Protein AF-A0A5E5P299-F1 (afdb_monomer)

Nearest PDB structures (foldseek):
  8to5-assembly1_c  TM=5.633E-01  e=2.540E+00  Synechocystis sp. PCC 6803

Organism: NCBI:txid93218

Structure (mmCIF, N/CA/C/O backbone):
data_AF-A0A5E5P299-F1
#
_entry.id   AF-A0A5E5P299-F1
#
loop_
_atom_site.group_PDB
_atom_site.id
_atom_site.type_symbol
_atom_site.label_atom_id
_atom_site.label_alt_id
_atom_site.label_comp_id
_atom_site.label_asym_id
_atom_site.label_entity_id
_atom_site.label_seq_id
_atom_site.pdbx_PDB_ins_code
_atom_site.Cartn_x
_atom_site.Cartn_y
_atom_site.Cartn_z
_atom_site.occupancy
_atom_site.B_iso_or_equiv
_atom_site.auth_seq_id
_atom_site.auth_comp_id
_atom_site.auth_asym_id
_atom_site.auth_atom_id
_atom_site.pdbx_PDB_model_num
ATOM 1 N N . MET A 1 1 ? 22.725 -7.777 -23.106 1.00 45.66 1 MET A N 1
ATOM 2 C CA . MET A 1 1 ? 21.545 -7.827 -22.209 1.00 45.66 1 MET A CA 1
ATOM 3 C C . MET A 1 1 ? 21.023 -6.414 -22.007 1.00 45.66 1 MET A C 1
ATOM 5 O O . MET A 1 1 ? 21.744 -5.572 -21.484 1.00 45.66 1 MET A O 1
ATOM 9 N N . THR A 1 2 ? 19.826 -6.121 -22.503 1.00 46.69 2 THR A N 1
ATOM 10 C CA . THR A 1 2 ? 19.255 -4.770 -22.558 1.00 46.69 2 THR A CA 1
ATOM 11 C C . THR A 1 2 ? 19.025 -4.230 -21.143 1.00 46.69 2 THR A C 1
ATOM 13 O O . THR A 1 2 ? 18.172 -4.717 -20.404 1.00 46.69 2 THR A O 1
ATOM 16 N N . ARG A 1 3 ? 19.836 -3.234 -20.756 1.00 59.69 3 ARG A N 1
ATOM 17 C CA . ARG A 1 3 ? 19.876 -2.547 -19.447 1.00 59.69 3 ARG A CA 1
ATOM 18 C C . ARG A 1 3 ? 18.677 -1.612 -19.215 1.00 59.69 3 ARG A C 1
ATOM 20 O O . ARG A 1 3 ? 18.787 -0.631 -18.485 1.00 59.69 3 ARG A O 1
ATOM 27 N N . THR A 1 4 ? 17.548 -1.856 -19.869 1.00 58.94 4 THR A N 1
ATOM 28 C CA . THR A 1 4 ? 16.440 -0.906 -19.880 1.00 58.94 4 THR A CA 1
ATOM 29 C C . THR A 1 4 ? 15.732 -0.941 -18.524 1.00 58.94 4 THR A C 1
ATOM 31 O O . THR A 1 4 ? 15.287 -2.016 -18.103 1.00 58.94 4 THR A O 1
ATOM 34 N N . PRO A 1 5 ? 15.636 0.191 -17.803 1.00 66.12 5 PRO A N 1
ATOM 35 C CA . PRO A 1 5 ? 14.905 0.234 -16.548 1.00 66.12 5 PRO A CA 1
ATOM 36 C C . PRO A 1 5 ? 13.451 -0.175 -16.785 1.00 66.12 5 PRO A C 1
ATOM 38 O O . PRO A 1 5 ? 12.801 0.288 -17.723 1.00 66.12 5 PRO A O 1
ATOM 41 N N . LYS A 1 6 ? 12.942 -1.072 -15.937 1.00 75.56 6 LYS A N 1
ATOM 42 C CA . LYS A 1 6 ? 11.558 -1.543 -16.028 1.00 75.56 6 LYS A CA 1
ATOM 43 C C . LYS A 1 6 ? 10.673 -0.637 -15.191 1.00 75.56 6 LYS A C 1
ATOM 45 O O . LYS A 1 6 ? 10.904 -0.470 -13.994 1.00 75.56 6 LYS A O 1
ATOM 50 N N . THR A 1 7 ? 9.640 -0.084 -15.810 1.00 84.25 7 THR A N 1
ATOM 51 C CA . THR A 1 7 ? 8.607 0.658 -15.089 1.00 84.25 7 THR A CA 1
ATOM 52 C C . THR A 1 7 ? 7.673 -0.329 -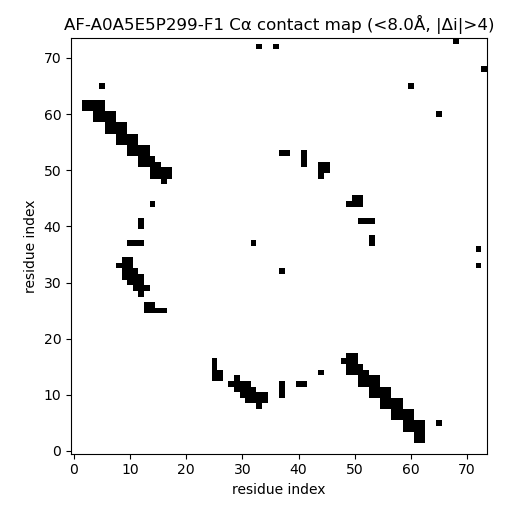14.399 1.00 84.25 7 THR A C 1
ATOM 54 O O . THR A 1 7 ? 7.163 -1.254 -15.031 1.00 84.25 7 THR A O 1
ATOM 57 N N . ARG A 1 8 ? 7.455 -0.161 -13.093 1.00 85.25 8 ARG A N 1
ATOM 58 C CA . ARG A 1 8 ? 6.558 -1.019 -12.314 1.00 85.25 8 ARG A CA 1
ATOM 59 C C . ARG A 1 8 ? 5.802 -0.207 -11.274 1.00 85.25 8 ARG A C 1
ATOM 61 O O . ARG A 1 8 ? 6.386 0.620 -10.581 1.00 85.25 8 ARG A O 1
ATOM 68 N N . THR A 1 9 ? 4.515 -0.495 -11.123 1.00 90.75 9 THR A N 1
ATOM 69 C CA . THR A 1 9 ? 3.715 0.055 -10.027 1.00 90.75 9 THR A CA 1
ATOM 70 C C . THR A 1 9 ? 3.969 -0.749 -8.757 1.00 90.75 9 THR A C 1
ATOM 72 O O . THR A 1 9 ? 3.734 -1.960 -8.710 1.00 90.75 9 THR A O 1
ATOM 75 N N . LEU A 1 10 ? 4.456 -0.073 -7.722 1.00 90.56 10 LEU A N 1
ATOM 76 C CA . LEU A 1 10 ? 4.614 -0.611 -6.375 1.00 90.56 10 LEU A CA 1
ATOM 77 C C . LEU A 1 10 ? 3.718 0.158 -5.407 1.00 90.56 10 LEU A C 1
ATOM 79 O O . LEU A 1 10 ? 3.197 1.219 -5.735 1.00 90.56 10 LEU A O 1
ATOM 83 N N . TYR A 1 11 ? 3.519 -0.390 -4.214 1.00 90.75 11 TYR A N 1
ATOM 84 C CA . TYR A 1 11 ? 2.588 0.155 -3.237 1.00 90.75 11 TYR A CA 1
ATOM 85 C C . TYR A 1 11 ? 3.289 0.381 -1.906 1.00 90.75 11 TYR A C 1
ATOM 87 O O . TYR A 1 11 ? 3.994 -0.500 -1.410 1.00 90.75 11 TYR A O 1
ATOM 95 N N . SER A 1 12 ? 3.057 1.552 -1.327 1.00 87.19 1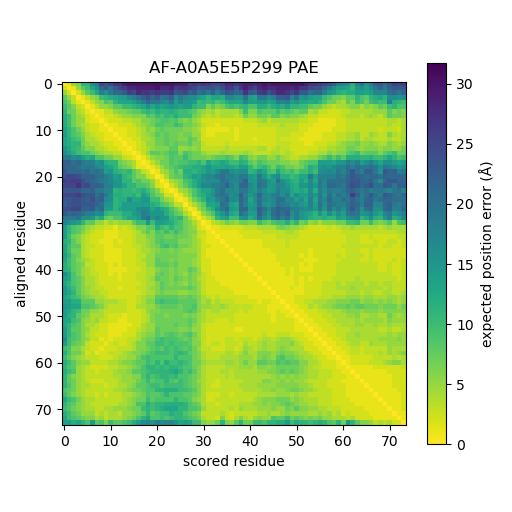2 SER A N 1
ATOM 96 C CA . SER A 1 12 ? 3.343 1.854 0.070 1.00 87.19 12 SER A CA 1
ATOM 97 C C . SER A 1 12 ? 2.088 1.592 0.902 1.00 87.19 12 SER A C 1
ATOM 99 O O . SER A 1 12 ? 0.981 1.960 0.500 1.00 87.19 12 SER A O 1
ATOM 101 N N . VAL A 1 13 ? 2.249 0.929 2.047 1.00 85.88 13 VAL A N 1
ATOM 102 C CA . VAL A 1 13 ? 1.157 0.673 2.994 1.00 85.88 13 VAL A CA 1
ATOM 103 C C . VAL A 1 13 ? 1.233 1.725 4.091 1.00 85.88 13 VAL A C 1
ATOM 105 O O . VAL A 1 13 ? 2.202 1.755 4.845 1.00 85.88 13 VAL A O 1
ATOM 108 N N . ARG A 1 14 ? 0.211 2.573 4.177 1.00 84.38 14 ARG A N 1
ATOM 109 C CA . ARG A 1 14 ? 0.065 3.606 5.208 1.00 84.38 14 ARG A CA 1
ATOM 110 C C . ARG A 1 14 ? -1.043 3.179 6.154 1.00 84.38 14 ARG A C 1
ATOM 112 O O . ARG A 1 14 ? -2.073 2.701 5.681 1.00 84.38 14 ARG A O 1
ATOM 119 N N . TYR A 1 15 ? -0.839 3.316 7.457 1.00 82.88 15 TYR A N 1
ATOM 120 C CA . TYR A 1 15 ? -1.861 2.973 8.436 1.00 82.88 15 TYR A CA 1
ATOM 121 C C . TYR A 1 15 ? -2.066 4.098 9.439 1.00 82.88 15 TYR A C 1
ATOM 123 O O . TYR A 1 15 ? -1.155 4.874 9.708 1.00 82.88 15 TYR A O 1
ATOM 131 N N . TYR A 1 16 ? -3.274 4.162 9.977 1.00 78.31 16 TYR A N 1
ATOM 132 C CA . TYR A 1 16 ? -3.728 5.190 10.894 1.00 78.31 16 TYR A CA 1
ATOM 133 C C . TYR A 1 16 ? -4.439 4.512 12.064 1.00 78.31 16 TYR A C 1
ATOM 135 O O . TYR A 1 16 ? -5.074 3.464 11.909 1.00 78.31 16 TYR A O 1
ATOM 143 N N . ARG A 1 17 ? -4.295 5.090 13.255 1.00 75.06 17 ARG A N 1
ATOM 144 C CA . ARG A 1 17 ? -5.085 4.708 14.422 1.00 75.06 17 ARG A CA 1
ATOM 145 C C . ARG A 1 17 ? -6.352 5.558 14.421 1.00 75.06 17 ARG A C 1
ATOM 147 O O . ARG A 1 17 ? -6.285 6.744 14.109 1.00 75.06 17 ARG A O 1
ATOM 154 N N . THR A 1 18 ? -7.487 4.970 14.764 1.00 70.00 18 THR A N 1
ATOM 155 C CA . THR A 1 18 ? -8.762 5.687 14.852 1.00 70.00 18 THR A CA 1
ATOM 156 C C . THR A 1 18 ? -8.633 6.867 15.826 1.00 70.00 18 THR A C 1
ATOM 158 O O . THR A 1 18 ? -8.098 6.697 16.923 1.00 70.00 18 THR A O 1
ATOM 161 N N . GLY A 1 19 ? -9.062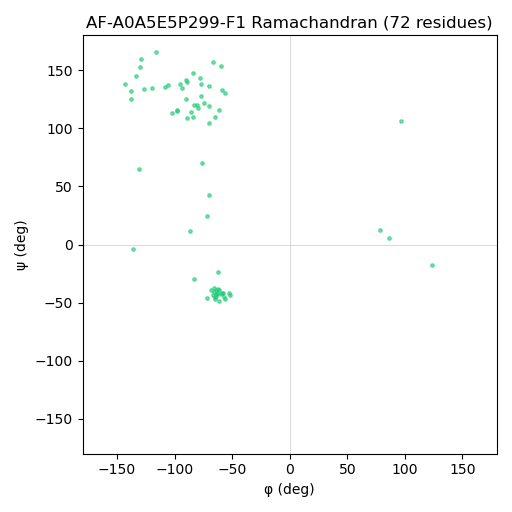 8.063 15.407 1.00 68.12 19 GLY A N 1
ATOM 162 C CA . GLY A 1 19 ? -8.954 9.303 16.192 1.00 68.12 19 GLY A CA 1
ATOM 163 C C . GLY A 1 19 ? -7.631 10.075 16.058 1.00 68.12 19 GLY A C 1
ATOM 164 O O . GLY A 1 19 ? -7.437 11.056 16.768 1.00 68.12 19 GLY A O 1
ATOM 165 N N . HIS A 1 20 ? -6.711 9.664 15.177 1.00 65.31 20 HIS A N 1
ATOM 166 C CA . HIS A 1 20 ? -5.494 10.437 14.893 1.00 65.31 20 HIS A CA 1
ATOM 167 C C . HIS A 1 20 ? -5.719 11.534 13.843 1.00 65.31 20 HIS A C 1
ATOM 169 O O . HIS A 1 20 ? -6.501 11.369 12.908 1.00 65.31 20 HIS A O 1
ATOM 175 N N . VAL A 1 21 ? -4.989 12.643 13.986 1.00 59.06 21 VAL A N 1
ATOM 176 C CA . VAL A 1 21 ? -5.092 13.818 13.111 1.00 59.06 21 VAL A CA 1
ATOM 177 C C . VAL A 1 21 ? -4.536 13.513 11.715 1.00 59.06 21 VAL A C 1
ATOM 179 O O . VAL A 1 21 ? -3.465 12.922 11.552 1.00 59.06 21 VAL A O 1
ATOM 182 N N . ILE A 1 22 ? -5.265 13.952 10.688 1.00 56.69 22 ILE A N 1
ATOM 183 C CA . ILE A 1 22 ? -4.836 13.892 9.288 1.00 56.69 22 ILE A CA 1
ATOM 184 C C . ILE A 1 22 ? -3.556 14.731 9.138 1.00 56.69 22 ILE A C 1
ATOM 186 O O . ILE A 1 22 ? -3.579 15.939 9.338 1.00 56.69 22 ILE A O 1
ATOM 190 N N . GLY A 1 23 ? -2.433 14.089 8.801 1.00 52.53 23 GLY A N 1
ATOM 191 C CA . GLY A 1 23 ? -1.125 14.742 8.629 1.00 52.53 23 GLY A CA 1
ATOM 192 C C . GLY A 1 23 ? -0.010 14.170 9.508 1.00 52.53 23 GLY A C 1
ATOM 193 O O . GLY A 1 23 ? 1.164 14.332 9.184 1.00 52.53 23 GLY A O 1
ATOM 194 N N . THR A 1 24 ? -0.341 13.428 10.570 1.00 51.81 24 THR A N 1
ATOM 195 C CA . THR A 1 24 ? 0.659 12.750 11.407 1.00 51.81 24 THR A CA 1
ATOM 196 C C . THR A 1 24 ? 0.999 11.385 10.803 1.00 51.81 24 THR A C 1
ATOM 198 O O . THR A 1 24 ? 0.153 10.496 10.705 1.00 51.81 24 THR A O 1
ATOM 201 N N . ALA A 1 25 ? 2.240 11.203 10.346 1.00 51.22 25 ALA A N 1
ATOM 202 C CA . ALA A 1 25 ? 2.686 9.935 9.777 1.00 51.22 25 ALA A CA 1
ATOM 203 C C . ALA A 1 25 ? 2.807 8.864 10.875 1.00 51.22 25 ALA A C 1
ATOM 205 O O . ALA A 1 25 ? 3.772 8.853 11.636 1.00 51.22 25 ALA A O 1
ATOM 206 N N . ILE A 1 26 ? 1.856 7.928 10.947 1.00 48.25 26 ILE A N 1
ATOM 207 C CA . ILE A 1 26 ? 1.977 6.765 11.833 1.00 48.25 26 ILE A CA 1
ATOM 208 C C . ILE A 1 26 ? 2.680 5.632 11.072 1.00 48.25 26 ILE A C 1
ATOM 210 O O . ILE A 1 26 ? 2.116 5.007 10.176 1.00 48.25 26 ILE A O 1
ATOM 214 N N . GLY A 1 27 ? 3.929 5.353 11.455 1.00 50.53 27 GLY A N 1
ATOM 215 C CA . GLY A 1 27 ? 4.672 4.160 11.038 1.00 50.53 27 GLY A CA 1
ATOM 216 C C . GLY A 1 27 ? 5.616 4.338 9.843 1.00 50.53 27 GLY A C 1
ATOM 217 O O . GLY A 1 27 ? 5.217 4.320 8.680 1.00 50.53 27 GLY A O 1
ATOM 218 N N . HIS A 1 28 ? 6.921 4.372 10.126 1.00 44.66 28 HIS A N 1
ATOM 219 C CA . HIS A 1 28 ? 8.013 4.358 9.145 1.00 44.66 28 HIS A CA 1
ATOM 220 C C . HIS A 1 28 ? 8.264 2.957 8.549 1.00 44.66 28 HIS A C 1
ATOM 222 O O . HIS A 1 28 ? 9.294 2.326 8.781 1.00 44.66 28 HIS A O 1
ATOM 228 N N . LYS A 1 29 ? 7.349 2.443 7.721 1.00 49.81 29 LYS A N 1
ATOM 229 C CA . LYS A 1 29 ? 7.684 1.353 6.782 1.00 49.81 29 LYS A CA 1
ATOM 230 C C . LYS A 1 29 ? 7.197 1.683 5.379 1.00 49.81 29 LYS A C 1
ATOM 232 O O . LYS A 1 29 ? 6.385 0.973 4.797 1.00 49.81 29 LYS A O 1
ATOM 237 N N . ALA A 1 30 ? 7.779 2.736 4.806 1.00 54.88 30 ALA A N 1
ATOM 238 C CA . ALA A 1 30 ? 7.639 3.127 3.402 1.00 54.88 30 ALA A CA 1
ATOM 239 C C . ALA A 1 30 ? 8.344 2.142 2.440 1.00 54.88 30 ALA A C 1
ATOM 241 O O . ALA A 1 30 ? 9.029 2.543 1.501 1.00 54.88 30 ALA A O 1
ATOM 242 N N . ARG A 1 31 ? 8.222 0.829 2.673 1.00 72.12 31 ARG A N 1
ATOM 243 C CA . ARG A 1 31 ? 8.743 -0.166 1.739 1.00 72.12 31 ARG A CA 1
ATOM 244 C C . ARG A 1 31 ? 7.747 -0.310 0.598 1.00 72.12 31 ARG A C 1
ATOM 246 O O . ARG A 1 31 ? 6.622 -0.759 0.802 1.00 72.12 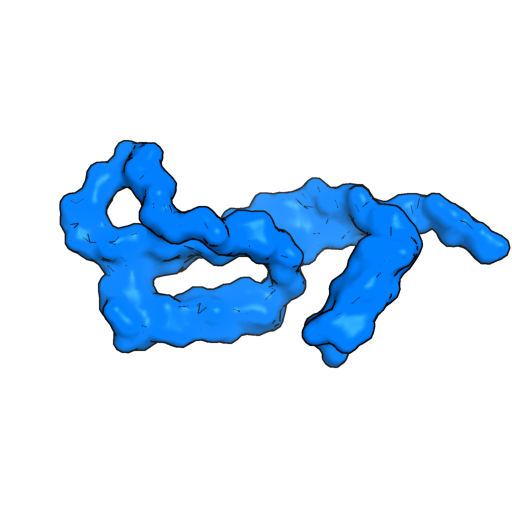31 ARG A O 1
ATOM 253 N N . LEU A 1 32 ? 8.197 0.029 -0.602 1.00 86.12 32 LEU A N 1
ATOM 254 C CA . LEU A 1 32 ? 7.457 -0.221 -1.829 1.00 86.12 32 LEU A CA 1
ATOM 255 C C . LEU A 1 32 ? 7.436 -1.722 -2.105 1.00 86.12 32 LEU A C 1
ATOM 257 O O . LEU A 1 32 ? 8.481 -2.357 -2.258 1.00 86.12 32 LEU A O 1
ATOM 261 N N . VAL A 1 33 ? 6.239 -2.297 -2.138 1.00 89.62 33 VAL A N 1
ATOM 262 C CA . VAL A 1 33 ? 6.039 -3.734 -2.343 1.00 89.62 33 VAL A CA 1
ATOM 263 C C . VAL A 1 33 ? 5.026 -3.999 -3.459 1.00 89.62 33 VAL A C 1
ATOM 265 O O . VAL A 1 33 ? 4.212 -3.130 -3.779 1.00 89.62 33 VAL A O 1
ATOM 268 N N . PRO A 1 34 ? 5.030 -5.200 -4.065 1.00 92.06 34 PRO A N 1
ATOM 269 C CA . PRO A 1 34 ? 3.991 -5.588 -5.013 1.00 92.06 34 PRO A CA 1
ATOM 270 C C . PRO A 1 34 ? 2.590 -5.584 -4.381 1.00 92.06 34 PRO A C 1
ATOM 272 O O . PRO A 1 34 ? 2.433 -5.846 -3.185 1.00 92.06 34 PRO A O 1
ATOM 275 N N . LEU A 1 35 ? 1.553 -5.383 -5.202 1.00 91.88 35 LEU A N 1
ATOM 276 C CA . LEU A 1 35 ? 0.154 -5.283 -4.759 1.00 91.88 35 LEU A CA 1
ATOM 277 C C . LEU A 1 35 ? -0.297 -6.452 -3.871 1.00 91.88 35 LEU A C 1
ATOM 279 O O . LEU A 1 35 ? -0.953 -6.243 -2.851 1.00 91.88 35 LEU A O 1
ATOM 283 N N . ARG A 1 36 ? 0.068 -7.691 -4.229 1.00 93.00 36 ARG A N 1
ATOM 284 C CA . ARG A 1 36 ? -0.287 -8.897 -3.457 1.00 93.00 36 ARG A CA 1
ATOM 285 C C . ARG A 1 36 ? 0.231 -8.816 -2.019 1.00 93.00 36 ARG A C 1
ATOM 287 O O . ARG A 1 36 ? -0.493 -9.155 -1.081 1.00 93.00 36 ARG A O 1
ATOM 294 N N . ILE A 1 37 ? 1.461 -8.333 -1.850 1.00 91.81 37 ILE A N 1
ATOM 295 C CA . ILE A 1 37 ? 2.106 -8.161 -0.547 1.00 91.81 37 ILE A CA 1
ATOM 296 C C . ILE A 1 37 ? 1.468 -6.994 0.206 1.00 91.81 37 ILE A C 1
ATOM 298 O O . ILE A 1 37 ? 1.084 -7.167 1.361 1.00 91.81 37 ILE A O 1
ATOM 302 N N . ALA A 1 38 ? 1.252 -5.858 -0.463 1.00 90.62 38 ALA A N 1
ATOM 303 C CA . ALA A 1 38 ? 0.580 -4.699 0.122 1.00 90.62 38 ALA A CA 1
ATOM 304 C C . ALA A 1 38 ? -0.812 -5.059 0.670 1.00 90.62 38 ALA A C 1
ATOM 306 O O . ALA A 1 38 ? -1.124 -4.767 1.822 1.00 90.62 38 ALA A O 1
ATOM 307 N N . ARG A 1 39 ? -1.619 -5.796 -0.107 1.00 93.12 39 ARG A N 1
ATOM 308 C CA . ARG A 1 39 ? -2.938 -6.301 0.314 1.00 93.12 39 ARG A CA 1
ATOM 309 C C . ARG A 1 39 ? -2.851 -7.268 1.493 1.00 93.12 39 ARG A C 1
ATOM 311 O O . ARG A 1 39 ? -3.728 -7.260 2.353 1.00 93.12 39 ARG A O 1
ATOM 318 N N . ARG A 1 40 ? -1.830 -8.132 1.544 1.00 92.62 40 ARG A N 1
ATOM 319 C CA . ARG A 1 40 ? -1.621 -9.052 2.676 1.00 92.62 40 ARG A CA 1
ATOM 320 C C . ARG A 1 40 ? -1.312 -8.277 3.959 1.00 92.62 40 ARG A C 1
ATOM 322 O O . ARG A 1 40 ? -1.935 -8.551 4.980 1.00 92.62 40 ARG A O 1
ATOM 329 N N . ILE A 1 41 ? -0.407 -7.301 3.890 1.00 89.81 41 ILE A N 1
ATOM 330 C CA . ILE A 1 41 ? -0.064 -6.435 5.026 1.00 89.81 41 ILE A CA 1
ATOM 331 C C . ILE A 1 41 ? -1.299 -5.643 5.469 1.00 89.81 41 ILE A C 1
ATOM 333 O O . ILE A 1 41 ? -1.651 -5.681 6.644 1.00 89.81 41 ILE A O 1
ATOM 337 N N . ALA A 1 42 ? -2.011 -5.013 4.531 1.00 89.62 42 ALA A N 1
ATOM 338 C CA . ALA A 1 42 ? -3.204 -4.231 4.835 1.00 89.62 42 ALA A CA 1
ATOM 339 C C . ALA A 1 42 ? -4.297 -5.055 5.518 1.00 89.62 42 ALA A C 1
ATOM 341 O O . ALA A 1 42 ? -4.879 -4.599 6.495 1.00 89.62 42 ALA A O 1
ATOM 342 N N . ARG A 1 43 ? -4.541 -6.292 5.066 1.00 93.50 43 ARG A N 1
ATOM 343 C CA . ARG A 1 43 ? -5.486 -7.193 5.741 1.00 93.50 43 ARG A CA 1
ATOM 344 C C . ARG A 1 43 ? -5.086 -7.475 7.187 1.00 93.50 43 ARG A C 1
ATOM 346 O O . ARG A 1 43 ? -5.954 -7.472 8.051 1.00 93.50 43 ARG A O 1
ATOM 353 N N . ARG A 1 44 ? -3.796 -7.709 7.458 1.00 91.12 44 ARG A N 1
ATOM 354 C CA . ARG A 1 44 ? -3.310 -7.956 8.825 1.00 91.12 44 ARG A CA 1
ATOM 355 C C . ARG A 1 44 ? -3.491 -6.726 9.714 1.00 91.12 44 ARG A C 1
ATOM 357 O O . ARG A 1 44 ? -3.994 -6.868 10.815 1.00 91.12 44 ARG A O 1
ATOM 364 N N . LEU A 1 45 ? -3.135 -5.544 9.217 1.00 87.25 45 LEU A N 1
ATOM 365 C CA . LEU A 1 45 ? -3.262 -4.290 9.965 1.00 87.25 45 LEU A CA 1
ATOM 366 C C . LEU A 1 45 ? -4.730 -3.929 10.242 1.00 87.25 45 LEU A C 1
ATOM 368 O O . LEU A 1 45 ? -5.062 -3.566 11.365 1.00 87.25 45 LEU A O 1
ATOM 372 N N . ARG A 1 46 ? -5.626 -4.130 9.267 1.00 88.06 46 ARG A N 1
ATOM 373 C CA . ARG A 1 46 ? -7.075 -3.935 9.456 1.00 88.06 46 ARG A CA 1
ATOM 374 C C . ARG A 1 46 ? -7.661 -4.856 10.520 1.00 88.06 46 ARG A C 1
ATOM 376 O O . ARG A 1 46 ? -8.471 -4.416 11.322 1.00 88.06 46 ARG A O 1
ATOM 383 N N . ARG A 1 47 ? -7.217 -6.118 10.575 1.00 90.75 47 ARG A N 1
ATOM 384 C CA . ARG A 1 47 ? -7.610 -7.050 11.650 1.00 90.75 47 ARG A CA 1
ATOM 385 C C . ARG A 1 47 ? -7.154 -6.592 13.036 1.00 90.75 47 ARG A C 1
ATOM 387 O O . ARG A 1 47 ? -7.758 -6.992 14.018 1.00 90.75 47 ARG A O 1
ATOM 394 N N . SER A 1 48 ? -6.118 -5.761 13.114 1.00 86.12 48 SER A N 1
ATOM 395 C CA . SER A 1 48 ? -5.658 -5.133 14.356 1.00 86.12 48 SER A CA 1
ATOM 396 C C . SER A 1 48 ? -6.381 -3.816 14.674 1.00 86.12 48 SER A C 1
ATOM 398 O O . SER A 1 48 ? -5.921 -3.079 15.539 1.00 86.12 48 SER A O 1
ATOM 400 N N . GLY A 1 49 ? -7.476 -3.494 13.973 1.00 84.88 49 GLY A N 1
ATOM 401 C CA . GLY A 1 49 ? -8.265 -2.280 14.200 1.00 84.88 49 GLY A CA 1
ATOM 402 C C . GLY A 1 49 ? -7.665 -1.007 13.599 1.00 84.88 49 GLY A C 1
ATOM 403 O O . GLY A 1 49 ? -8.106 0.085 13.936 1.00 84.88 49 GLY A O 1
ATOM 404 N N . LEU A 1 50 ? -6.656 -1.123 12.728 1.00 84.94 50 LEU A N 1
ATOM 405 C CA . LEU A 1 50 ? -6.042 0.030 12.069 1.00 84.94 50 LEU A CA 1
ATOM 406 C C . LEU A 1 50 ? -6.747 0.352 10.752 1.00 84.94 50 LEU A C 1
ATOM 408 O O . LEU A 1 50 ? -7.055 -0.538 9.952 1.00 84.94 50 LEU A O 1
ATOM 412 N N . GLU A 1 51 ? -6.900 1.639 10.471 1.00 84.50 51 GLU A N 1
ATOM 413 C CA . GLU A 1 51 ? -7.280 2.111 9.146 1.00 84.50 51 GLU A CA 1
ATOM 414 C C . GLU A 1 51 ? -6.064 2.057 8.225 1.00 84.50 51 GLU A C 1
ATOM 416 O O . GLU A 1 51 ? -4.948 2.363 8.637 1.00 84.50 51 GLU A O 1
ATOM 421 N N . VAL A 1 52 ? -6.241 1.620 6.976 1.00 86.12 52 VAL A N 1
ATOM 422 C CA . VAL A 1 52 ? -5.107 1.362 6.075 1.00 86.12 52 VAL A CA 1
ATOM 423 C C . VAL A 1 52 ? -5.385 1.862 4.668 1.00 86.12 52 VAL A C 1
ATOM 425 O O . VAL A 1 52 ? -6.321 1.389 4.011 1.00 86.12 52 VAL A O 1
ATOM 428 N N . GLN A 1 53 ? -4.478 2.705 4.176 1.00 86.81 53 GLN A N 1
ATOM 429 C CA . GLN A 1 53 ? -4.421 3.196 2.806 1.00 86.81 53 GLN A CA 1
ATOM 430 C C . GLN A 1 53 ? -3.279 2.517 2.036 1.00 86.81 53 GLN A C 1
ATOM 432 O O . GLN A 1 53 ? -2.159 2.362 2.527 1.00 86.81 53 GLN A O 1
ATOM 437 N N . LEU A 1 54 ? -3.559 2.131 0.792 1.00 88.62 54 LEU A N 1
ATOM 438 C CA . LEU A 1 54 ? -2.543 1.674 -0.153 1.00 88.62 54 LEU A CA 1
ATOM 439 C C . LEU A 1 54 ? -2.235 2.807 -1.131 1.00 88.62 54 LEU A C 1
ATOM 441 O O . LEU A 1 54 ? -3.086 3.160 -1.939 1.00 88.62 54 LEU A O 1
ATOM 445 N N . ALA A 1 55 ? -1.025 3.355 -1.069 1.00 87.69 55 ALA A N 1
ATOM 446 C CA . ALA A 1 55 ? -0.572 4.395 -1.986 1.00 87.69 55 ALA A CA 1
ATOM 447 C C . ALA A 1 55 ? 0.269 3.767 -3.101 1.00 87.69 55 ALA A C 1
ATOM 449 O O . ALA A 1 55 ? 1.333 3.206 -2.833 1.00 87.69 55 ALA A O 1
ATOM 450 N N . SER A 1 56 ? -0.207 3.833 -4.344 1.00 89.56 56 SER A N 1
ATOM 451 C CA . SER A 1 56 ? 0.546 3.372 -5.512 1.00 89.56 56 SER A CA 1
ATOM 452 C C . SER A 1 56 ? 1.605 4.387 -5.927 1.00 89.56 56 SER A C 1
ATOM 454 O O . SER A 1 56 ? 1.352 5.588 -5.914 1.00 89.56 56 SER A O 1
ATOM 456 N N . MET A 1 57 ? 2.755 3.897 -6.375 1.00 88.44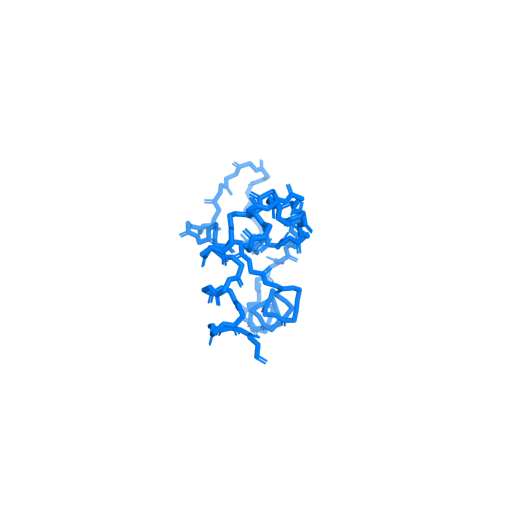 57 MET A N 1
ATOM 457 C CA . MET A 1 57 ? 3.801 4.698 -6.993 1.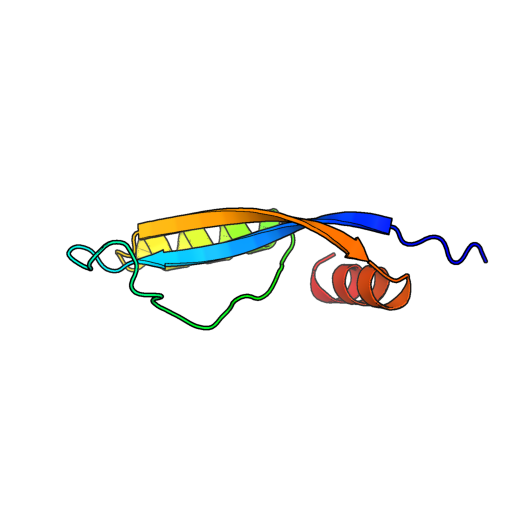00 88.44 57 MET A CA 1
ATOM 458 C C . MET A 1 57 ? 4.364 3.966 -8.208 1.00 88.44 57 MET A C 1
ATOM 460 O O . MET A 1 57 ? 4.682 2.775 -8.138 1.00 88.44 57 MET A O 1
ATOM 464 N N . VAL A 1 58 ? 4.487 4.682 -9.322 1.00 88.56 58 VAL A N 1
ATOM 465 C CA . VAL A 1 58 ? 5.153 4.185 -10.526 1.00 88.56 58 VAL A CA 1
ATOM 466 C C . VAL A 1 58 ? 6.653 4.396 -10.355 1.00 88.56 58 VAL A C 1
ATOM 468 O O . VAL A 1 58 ? 7.104 5.523 -10.174 1.00 88.56 58 VAL A O 1
ATOM 471 N N . VAL A 1 59 ? 7.428 3.312 -10.385 1.00 86.69 59 VAL A N 1
ATOM 472 C CA . VAL A 1 59 ? 8.877 3.342 -10.154 1.00 86.69 59 VAL A CA 1
ATOM 473 C C . VAL A 1 59 ? 9.601 2.815 -11.381 1.00 86.69 59 VAL A C 1
ATOM 475 O O . VAL A 1 59 ? 9.239 1.766 -11.918 1.00 86.69 59 VAL A O 1
ATOM 478 N N . ARG A 1 60 ? 10.654 3.517 -11.802 1.00 87.44 60 ARG A N 1
ATOM 479 C CA . ARG A 1 60 ? 11.639 2.987 -12.750 1.00 87.44 60 ARG A CA 1
ATOM 480 C C . ARG A 1 60 ? 12.666 2.181 -11.966 1.00 87.44 60 ARG A C 1
ATOM 482 O O . ARG A 1 60 ? 13.432 2.743 -11.192 1.00 87.44 60 ARG A O 1
ATOM 489 N N . LEU A 1 61 ? 12.642 0.865 -12.134 1.00 83.12 61 LEU A N 1
ATOM 490 C CA . LEU A 1 61 ? 13.531 -0.055 -11.433 1.00 83.12 61 LEU A CA 1
ATO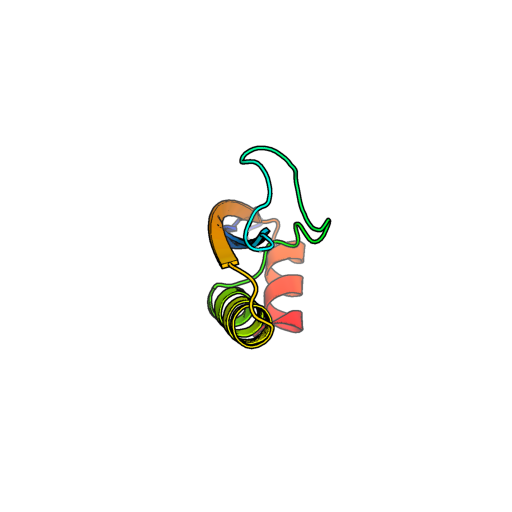M 491 C C . LEU A 1 61 ? 14.752 -0.366 -12.292 1.00 83.12 61 LEU A C 1
ATOM 493 O O . LEU A 1 61 ? 14.618 -0.647 -13.487 1.00 83.12 61 LEU A O 1
ATOM 497 N N . THR A 1 62 ? 15.929 -0.406 -11.672 1.00 88.62 62 THR A N 1
ATOM 498 C CA . THR A 1 62 ? 17.100 -1.018 -12.309 1.00 88.62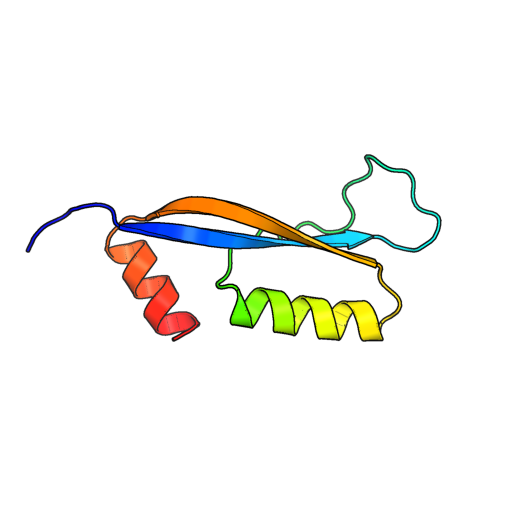 62 THR A CA 1
ATOM 499 C C . THR A 1 62 ? 16.883 -2.532 -12.463 1.00 88.62 62 THR A C 1
ATOM 501 O O . THR A 1 62 ? 16.096 -3.122 -11.711 1.00 88.62 62 THR A O 1
ATOM 504 N N . PRO A 1 63 ? 17.580 -3.207 -13.396 1.00 86.56 63 PRO A N 1
ATOM 505 C CA . PRO A 1 63 ? 17.484 -4.660 -13.538 1.00 86.56 63 PRO A CA 1
ATOM 506 C C . PRO A 1 63 ? 17.740 -5.421 -12.226 1.00 86.56 63 PRO A C 1
ATOM 508 O O . PRO A 1 63 ? 16.961 -6.305 -11.878 1.00 86.56 63 PRO A O 1
ATOM 511 N N . ALA A 1 64 ? 18.742 -5.007 -11.442 1.00 86.06 64 ALA A N 1
ATOM 512 C CA . ALA A 1 64 ? 19.056 -5.609 -10.143 1.00 86.06 64 ALA A CA 1
ATOM 513 C C . ALA A 1 64 ? 17.924 -5.434 -9.111 1.00 86.06 64 ALA A C 1
ATOM 515 O O . ALA A 1 64 ? 17.610 -6.357 -8.361 1.00 86.06 64 ALA A O 1
ATOM 516 N N . GLN A 1 65 ? 17.259 -4.273 -9.086 1.00 83.88 65 GLN A N 1
ATOM 517 C CA . GLN A 1 65 ? 16.100 -4.042 -8.215 1.00 83.88 65 GLN A CA 1
ATOM 518 C C . GLN A 1 65 ? 14.889 -4.877 -8.642 1.00 83.88 65 GLN A C 1
ATOM 520 O O . GLN A 1 65 ? 14.167 -5.405 -7.793 1.00 83.88 65 GLN A O 1
ATOM 525 N N . ALA A 1 66 ? 14.664 -5.010 -9.951 1.00 85.12 66 ALA A N 1
ATOM 526 C CA . ALA A 1 66 ? 13.604 -5.854 -10.485 1.00 85.12 66 ALA A CA 1
ATOM 527 C C . ALA A 1 66 ? 13.833 -7.331 -10.122 1.00 85.12 66 ALA A C 1
ATOM 529 O O . ALA A 1 66 ? 12.893 -8.005 -9.699 1.00 85.12 66 ALA A O 1
ATOM 530 N N . GLU A 1 67 ? 15.075 -7.807 -10.220 1.00 87.19 67 GLU A N 1
ATOM 531 C CA . GLU A 1 67 ? 15.454 -9.165 -9.833 1.00 87.19 67 GLU A CA 1
ATOM 532 C C . GLU A 1 67 ? 15.328 -9.385 -8.322 1.00 87.19 67 GLU A C 1
ATOM 534 O O . GLU A 1 67 ? 14.745 -10.376 -7.889 1.00 87.19 67 GLU A O 1
ATOM 539 N N . HIS A 1 68 ? 15.777 -8.429 -7.503 1.00 88.19 68 HIS A N 1
ATOM 540 C CA . HIS A 1 68 ? 15.596 -8.490 -6.053 1.00 88.19 68 HIS A CA 1
ATOM 541 C C . HIS A 1 68 ? 14.114 -8.608 -5.669 1.00 88.19 68 HIS A C 1
ATOM 543 O O . HIS A 1 68 ? 13.751 -9.426 -4.822 1.00 88.19 68 HIS A O 1
ATOM 549 N N . LEU A 1 69 ? 13.242 -7.809 -6.295 1.00 85.56 69 LEU A N 1
ATOM 550 C CA . LEU A 1 69 ? 11.799 -7.876 -6.061 1.00 85.56 69 LEU A CA 1
ATOM 551 C C . LEU A 1 69 ? 11.210 -9.223 -6.484 1.00 85.56 69 LEU A C 1
ATOM 553 O O . LEU A 1 69 ? 10.373 -9.754 -5.755 1.00 85.56 69 LE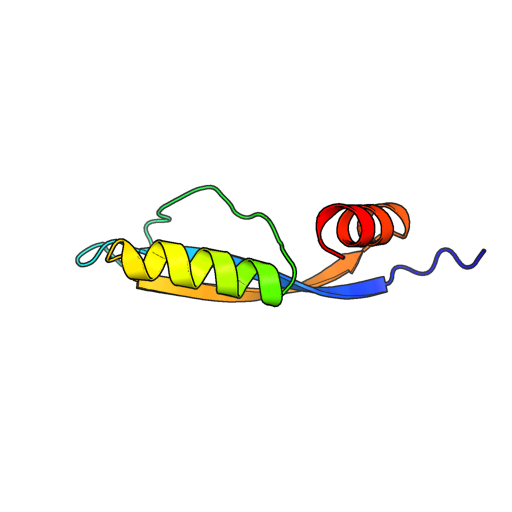U A O 1
ATOM 557 N N . ALA A 1 70 ? 11.642 -9.767 -7.624 1.00 85.75 70 ALA A N 1
ATOM 558 C CA . ALA A 1 70 ? 11.213 -11.080 -8.093 1.00 85.75 70 ALA A CA 1
ATOM 559 C C . ALA A 1 70 ? 11.667 -12.192 -7.138 1.00 85.75 70 ALA A C 1
ATOM 561 O O . ALA A 1 70 ? 10.859 -13.015 -6.741 1.00 85.75 70 ALA A O 1
ATOM 562 N N . ARG A 1 71 ? 12.918 -12.164 -6.673 1.00 89.50 71 ARG A N 1
ATOM 563 C CA . ARG A 1 71 ? 13.451 -13.157 -5.731 1.00 89.50 71 ARG A CA 1
ATOM 564 C C . ARG A 1 71 ? 12.775 -13.097 -4.361 1.00 89.50 71 ARG A C 1
ATOM 566 O O . ARG A 1 71 ? 12.591 -14.117 -3.712 1.00 89.50 71 ARG A O 1
ATOM 573 N N . ARG A 1 72 ? 12.443 -11.892 -3.891 1.00 87.00 72 ARG A N 1
ATOM 574 C CA . ARG A 1 72 ? 11.868 -11.686 -2.554 1.00 87.00 72 ARG A CA 1
ATOM 575 C C . ARG A 1 72 ? 10.353 -11.906 -2.497 1.00 87.00 72 ARG A C 1
ATOM 577 O O . ARG A 1 72 ? 9.842 -12.220 -1.423 1.00 87.00 72 ARG A O 1
ATOM 584 N N . TYR A 1 73 ? 9.634 -11.649 -3.592 1.00 83.19 73 TYR A N 1
ATOM 585 C CA . TYR A 1 73 ? 8.165 -11.603 -3.605 1.00 83.19 73 TYR A CA 1
ATOM 586 C C . TYR A 1 73 ? 7.489 -12.317 -4.787 1.00 83.19 73 TYR A C 1
ATOM 588 O O . TYR A 1 73 ? 6.253 -12.296 -4.835 1.00 83.19 73 TYR A O 1
ATOM 596 N N . GLY A 1 74 ? 8.255 -12.845 -5.748 1.00 74.19 74 GLY A N 1
ATOM 597 C CA . GLY A 1 74 ? 7.763 -13.773 -6.773 1.00 74.19 74 GLY A CA 1
ATOM 598 C C . GLY A 1 74 ? 7.365 -15.093 -6.140 1.00 74.19 74 GLY A C 1
ATOM 599 O O . GLY A 1 74 ? 6.313 -15.615 -6.564 1.00 74.19 74 GLY A O 1
#

Mean predicted aligned error: 7.25 Å

Foldseek 3Di:
DDFFFDKDKWKAKFKDAPPDDDPDGDDPPRDTAHPVVSVVVCVVVVVVVIDIDIDIDTDRHTPVRVVVRVVVPD

Solvent-accessible surface area (backbone atoms only — not comparable to full-atom values): 4517 Å² total; per-residue (Å²): 132,88,84,66,59,47,76,44,73,28,21,29,60,44,44,42,58,85,94,63,66,93,87,68,85,52,75,97,55,81,55,69,31,52,62,72,55,37,54,53,53,44,53,54,44,42,76,70,67,30,48,67,50,78,47,77,45,83,40,77,29,50,66,69,55,50,49,50,49,44,74,74,72,104

pLDDT: mean 79.16, std 14.48, range [44.66, 93.5]

Secondary structure (DSSP, 8-state):
---PPEEEEEEEEEEE-TT--TT---------B-HHHHHHHHHHHHHTT-EEEEEEEEEEE-HHHHHHHHHHH-

Radius of gyration: 14.61 Å; Cα contacts (8 Å, |Δi|>4): 103; chains: 1; bounding box: 30×28×39 Å

Sequence (74 aa):
MTRTPKTRTLYSVRYYRTGHVIGTAIGHKARLVPLRIARRIARRLRRSGLEVQLASMVVRLTPAQAEHLARRYG